Protein AF-A0A0K2B1V7-F1 (afdb_monomer_lite)

Secondary structure (DSSP, 8-state):
---PPPP-GGGGTSPSP--HHHHHHTT-PPPHHHHHHHTSPPPBTTB---GGGHHHHHHHHHHHTSPPPPSEEE-TTS-EEE-HHHHHHHTTPPTTTTTT-TT--HHHHHHHHHHS--HHHHHHHHHHHHHHHHHHHHHHS--

Organism: Streptomyces ambofaciens (strain ATCC 23877 / 3486 / DSM 40053 / JCM 4204 / NBRC 12836 / NRRL B-2516) (NCBI:txid278992)

Foldseek 3Di:
DDDADAQALCLLPDDQADAQVVCVVVVHGHHNFNCLQHVWDDAPVFHGDPDPCVVVQVVLCVVLVHHQGNQWDQDPVRGITGDLQNSCSVLVHPGCPLVVPPPQDSSNSSNPSNPDHSVVVVVVVVVVVVVVVVVVVVVVVVD

Radius of gyration: 18.65 Å; chains: 1; bounding box: 40×29×66 Å

Sequence (143 aa):
MVLLKTPTANLGTNGAAQHPDKRKAGGHGPTLDDEVTYLIPEPDGLVQDWGPYEPAIRRQEAWMDREAPIPTEVGPRGGRRLAARFAEWLMGLPDGWVTDTPGLSRGNQLHAIGNGVVPRQAYYAFKSLMEHQAHTEQHTEES

InterPro domains:
  IPR029063 S-adenosyl-L-methionine-dependent methyltransferase superfamily [SSF53335] (61-131)

pLDDT: mean 89.4, std 10.84, range [44.34, 97.81]

Structure (mmCIF, N/CA/C/O backbone):
data_AF-A0A0K2B1V7-F1
#
_entry.id   AF-A0A0K2B1V7-F1
#
loop_
_atom_site.group_PDB
_atom_site.id
_atom_site.type_symbol
_atom_site.label_atom_id
_atom_site.label_alt_id
_atom_site.label_comp_id
_atom_site.label_asym_id
_atom_site.label_entity_id
_atom_site.label_seq_id
_atom_site.pdbx_PDB_ins_code
_atom_site.Cartn_x
_atom_site.Cartn_y
_atom_site.Cartn_z
_atom_site.occupancy
_atom_site.B_iso_or_equiv
_atom_site.auth_seq_id
_atom_site.auth_comp_id
_atom_site.auth_asym_id
_atom_site.auth_atom_id
_atom_site.pdbx_PDB_model_num
ATOM 1 N N . MET A 1 1 ? 8.440 -14.185 9.672 1.00 71.75 1 MET A N 1
ATOM 2 C CA . MET A 1 1 ? 7.552 -13.957 8.512 1.00 71.75 1 MET A CA 1
ATOM 3 C C . MET A 1 1 ? 7.868 -12.590 7.937 1.00 71.75 1 MET A C 1
ATOM 5 O O . MET A 1 1 ? 7.924 -11.640 8.708 1.00 71.75 1 MET A O 1
ATOM 9 N N . VAL A 1 2 ? 8.125 -12.509 6.633 1.00 88.50 2 VAL A N 1
ATOM 10 C CA . VAL A 1 2 ? 8.438 -11.245 5.948 1.00 88.50 2 VAL A CA 1
ATOM 11 C C . VAL A 1 2 ? 7.135 -10.475 5.702 1.00 88.50 2 VAL A C 1
ATOM 13 O O . VAL A 1 2 ? 6.106 -11.087 5.423 1.00 88.50 2 VAL A O 1
ATOM 16 N N . LEU A 1 3 ? 7.163 -9.152 5.862 1.00 90.19 3 LEU A N 1
ATOM 17 C CA . LEU A 1 3 ? 6.023 -8.262 5.637 1.00 90.19 3 LEU A CA 1
ATOM 18 C C . LEU A 1 3 ? 6.393 -7.205 4.600 1.00 90.19 3 LEU A C 1
ATOM 20 O O . LEU A 1 3 ? 7.520 -6.708 4.617 1.00 90.19 3 LEU A O 1
ATOM 24 N N . LEU A 1 4 ? 5.432 -6.857 3.744 1.00 88.25 4 LEU A N 1
ATOM 25 C CA . LEU A 1 4 ? 5.537 -5.689 2.875 1.00 88.25 4 LEU A CA 1
ATOM 26 C C . LEU A 1 4 ? 5.500 -4.406 3.702 1.00 88.25 4 LEU A C 1
ATOM 28 O O . LEU A 1 4 ? 4.878 -4.342 4.769 1.00 88.25 4 LEU A O 1
ATOM 32 N N . LYS A 1 5 ? 6.143 -3.363 3.186 1.00 89.94 5 LYS A N 1
ATOM 33 C CA . LYS A 1 5 ? 6.022 -2.014 3.741 1.00 89.94 5 LYS A CA 1
ATOM 34 C C . LYS A 1 5 ? 4.616 -1.458 3.553 1.00 89.94 5 LYS A C 1
ATOM 36 O O . LYS A 1 5 ? 3.932 -1.746 2.579 1.00 89.94 5 LYS A O 1
ATOM 41 N N . THR A 1 6 ? 4.200 -0.593 4.469 1.00 87.12 6 THR A N 1
ATOM 42 C CA . THR A 1 6 ? 2.964 0.174 4.304 1.00 87.12 6 THR A CA 1
ATOM 43 C C . THR A 1 6 ? 3.139 1.232 3.211 1.00 87.12 6 THR A C 1
ATOM 45 O O . THR A 1 6 ? 4.242 1.773 3.046 1.00 87.12 6 THR A O 1
ATOM 48 N N . PRO A 1 7 ? 2.074 1.561 2.458 1.00 86.50 7 PRO A N 1
ATOM 49 C CA . PRO A 1 7 ? 2.131 2.663 1.516 1.00 86.50 7 PRO A CA 1
ATOM 50 C C . PRO A 1 7 ? 2.397 3.972 2.268 1.00 86.50 7 PRO A C 1
ATOM 52 O O . PRO A 1 7 ? 1.985 4.145 3.411 1.00 86.50 7 PRO A O 1
ATOM 55 N N . THR A 1 8 ? 3.104 4.896 1.624 1.00 83.25 8 THR A N 1
ATOM 56 C CA . THR A 1 8 ? 3.373 6.233 2.171 1.00 83.25 8 THR A CA 1
ATOM 57 C C . THR A 1 8 ? 2.852 7.289 1.210 1.00 83.25 8 THR A C 1
ATOM 59 O O . THR A 1 8 ? 2.799 7.071 -0.001 1.00 83.25 8 THR A O 1
ATOM 62 N N . ALA A 1 9 ? 2.493 8.457 1.735 1.00 75.94 9 ALA A N 1
ATOM 63 C CA . ALA A 1 9 ? 1.872 9.528 0.955 1.00 75.94 9 ALA A CA 1
ATOM 64 C C . ALA A 1 9 ? 2.736 10.061 -0.206 1.00 75.94 9 ALA A C 1
ATOM 66 O O . ALA A 1 9 ? 2.220 10.649 -1.157 1.00 75.94 9 ALA A O 1
ATOM 67 N N . ASN A 1 10 ? 4.051 9.830 -0.155 1.00 75.94 10 ASN A N 1
ATOM 68 C CA . ASN A 1 10 ? 5.003 10.297 -1.165 1.00 75.94 10 ASN A CA 1
ATOM 69 C C . ASN A 1 10 ? 5.142 9.337 -2.362 1.00 75.94 10 ASN A C 1
ATOM 71 O O . ASN A 1 10 ? 5.885 9.622 -3.299 1.00 75.94 10 ASN A O 1
ATOM 75 N N . LEU A 1 11 ? 4.433 8.203 -2.367 1.00 74.50 11 LEU A N 1
ATOM 76 C CA . LEU A 1 11 ? 4.462 7.238 -3.477 1.00 74.50 11 LEU A CA 1
ATOM 77 C C . LEU A 1 11 ? 3.888 7.802 -4.790 1.00 74.50 11 LEU A C 1
ATOM 79 O O . LEU A 1 11 ? 4.181 7.285 -5.865 1.00 74.50 11 LEU A O 1
ATOM 83 N N . GLY A 1 12 ? 3.078 8.863 -4.719 1.00 63.03 12 GLY A N 1
ATOM 84 C CA . GLY A 1 12 ? 2.547 9.558 -5.895 1.00 63.03 12 GLY A CA 1
ATOM 85 C C . GLY A 1 12 ? 3.483 10.612 -6.501 1.00 63.03 12 GLY A C 1
ATOM 86 O O . GLY A 1 12 ? 3.259 11.017 -7.640 1.00 63.03 12 GLY A O 1
ATOM 87 N N . THR A 1 13 ? 4.501 11.061 -5.758 1.00 61.16 13 THR A N 1
ATOM 88 C CA . THR A 1 13 ? 5.338 12.232 -6.093 1.00 61.16 13 THR A CA 1
ATOM 89 C C . THR A 1 13 ? 6.825 11.915 -6.229 1.00 61.16 13 THR A C 1
ATOM 91 O O . THR A 1 13 ? 7.536 12.638 -6.927 1.00 61.16 13 THR A O 1
ATOM 94 N N . ASN A 1 14 ? 7.312 10.852 -5.585 1.00 62.97 14 ASN A N 1
ATOM 95 C CA . ASN A 1 14 ? 8.709 10.442 -5.684 1.00 62.97 14 ASN A CA 1
ATOM 96 C C . ASN A 1 14 ? 9.070 9.943 -7.094 1.00 62.97 14 ASN A C 1
ATOM 98 O O . ASN A 1 14 ? 8.219 9.508 -7.872 1.00 62.97 14 ASN A O 1
ATOM 102 N N . GLY A 1 15 ? 10.369 10.001 -7.410 1.00 64.81 15 GLY A N 1
ATOM 103 C CA . GLY A 1 15 ? 10.929 9.395 -8.619 1.00 64.81 15 GLY A CA 1
ATOM 104 C C . GLY A 1 15 ? 10.634 7.893 -8.709 1.00 64.81 15 GLY A C 1
ATOM 105 O O . GLY A 1 15 ? 10.193 7.279 -7.742 1.00 64.81 15 GLY A O 1
ATOM 106 N N . ALA A 1 16 ? 10.879 7.312 -9.886 1.00 77.38 16 ALA A N 1
ATOM 107 C CA . ALA A 1 16 ? 10.622 5.895 -10.145 1.00 77.38 16 ALA A CA 1
ATOM 108 C C . ALA A 1 16 ? 11.241 4.982 -9.071 1.00 77.38 16 ALA A C 1
ATOM 110 O O . ALA A 1 16 ? 12.295 5.314 -8.516 1.00 77.38 16 ALA A O 1
ATOM 111 N N . ALA A 1 17 ? 10.595 3.837 -8.837 1.00 86.62 17 ALA A N 1
ATOM 112 C CA . ALA A 1 17 ? 11.072 2.803 -7.931 1.00 86.62 17 ALA A CA 1
ATOM 113 C C . ALA A 1 17 ? 12.564 2.497 -8.149 1.00 86.62 17 ALA A C 1
ATOM 115 O O . ALA A 1 17 ? 13.093 2.563 -9.263 1.00 86.62 17 ALA A O 1
ATOM 116 N N . GLN A 1 18 ? 13.247 2.137 -7.071 1.00 90.38 18 GLN A N 1
ATOM 117 C CA . GLN A 1 18 ? 14.642 1.724 -7.064 1.00 90.38 18 GLN A CA 1
ATOM 118 C C . GLN A 1 18 ? 14.785 0.380 -6.361 1.00 90.38 18 GLN A C 1
ATOM 120 O O . GLN A 1 18 ? 14.052 0.076 -5.426 1.00 90.38 18 GLN A O 1
ATOM 125 N N . HIS A 1 19 ? 15.789 -0.405 -6.755 1.00 92.12 19 HIS A N 1
ATOM 126 C CA . HIS A 1 19 ? 16.081 -1.652 -6.055 1.00 92.12 19 HIS A CA 1
ATOM 127 C C . HIS A 1 19 ? 16.309 -1.389 -4.548 1.00 92.12 19 HIS A C 1
ATOM 129 O O . HIS A 1 19 ? 17.123 -0.514 -4.215 1.00 92.12 19 HIS A O 1
ATOM 135 N N . PRO A 1 20 ? 15.659 -2.132 -3.629 1.00 91.25 20 PRO A N 1
ATOM 136 C CA . PRO A 1 20 ? 15.743 -1.899 -2.185 1.00 91.25 20 PRO A CA 1
ATOM 137 C C . PRO A 1 20 ? 17.163 -1.796 -1.628 1.00 91.25 20 PRO A C 1
ATOM 139 O O . PRO A 1 20 ? 17.428 -0.954 -0.773 1.00 91.25 20 PRO A O 1
ATOM 142 N N . ASP A 1 21 ? 18.103 -2.592 -2.136 1.00 92.88 21 ASP A N 1
ATOM 143 C CA . ASP A 1 21 ? 19.496 -2.533 -1.674 1.00 92.88 21 ASP A CA 1
ATOM 144 C C . ASP A 1 21 ? 20.218 -1.257 -2.118 1.00 92.88 21 ASP A C 1
ATOM 146 O O . ASP A 1 21 ? 20.988 -0.684 -1.349 1.00 92.88 21 ASP A O 1
ATOM 150 N N . LYS A 1 22 ? 19.902 -0.737 -3.311 1.00 90.94 22 LYS A N 1
ATOM 151 C CA . LYS A 1 22 ? 20.417 0.558 -3.777 1.00 90.94 22 LYS A CA 1
ATOM 152 C C . LYS A 1 22 ? 19.870 1.701 -2.922 1.00 90.94 22 LYS A C 1
ATOM 154 O O . LYS A 1 22 ? 20.610 2.617 -2.573 1.00 90.94 22 LYS A O 1
ATOM 159 N N . ARG A 1 23 ? 18.588 1.625 -2.551 1.00 89.62 23 ARG A N 1
ATOM 160 C CA . ARG A 1 23 ? 17.925 2.594 -1.666 1.00 89.62 23 ARG A CA 1
ATOM 161 C C . ARG A 1 23 ? 18.598 2.633 -0.287 1.00 89.62 23 ARG A C 1
ATOM 163 O O . ARG A 1 23 ? 18.970 3.711 0.178 1.00 89.62 23 ARG A O 1
ATOM 170 N N . LYS A 1 24 ? 18.833 1.453 0.306 1.00 90.56 24 LYS A N 1
ATOM 171 C CA . LYS A 1 24 ? 19.523 1.287 1.599 1.00 90.56 24 LYS A CA 1
ATOM 172 C C . LYS A 1 24 ? 20.961 1.794 1.557 1.00 90.56 24 LYS A C 1
ATOM 174 O O . LYS A 1 24 ? 21.378 2.475 2.487 1.00 90.56 24 LYS A O 1
ATOM 179 N N . ALA A 1 25 ? 21.699 1.514 0.481 1.00 91.50 25 ALA A N 1
ATOM 180 C CA . ALA A 1 25 ? 23.061 2.019 0.299 1.00 91.50 25 ALA A CA 1
ATOM 181 C C . ALA A 1 25 ? 23.122 3.558 0.276 1.00 91.50 25 ALA A C 1
ATOM 183 O O . ALA A 1 25 ? 24.106 4.142 0.717 1.00 91.50 25 ALA A O 1
ATOM 184 N N . GLY A 1 26 ? 22.053 4.217 -0.183 1.00 87.94 26 GLY A N 1
ATOM 185 C CA . GLY A 1 26 ? 21.885 5.671 -0.120 1.00 87.94 26 GLY A CA 1
ATOM 186 C C . GLY A 1 26 ? 21.375 6.212 1.222 1.00 87.94 26 GLY A C 1
ATOM 187 O O . GLY A 1 26 ? 21.041 7.388 1.295 1.00 87.94 26 GLY A O 1
ATOM 188 N N . GLY A 1 27 ? 21.261 5.383 2.266 1.00 89.12 27 GLY A N 1
ATOM 189 C CA . GLY A 1 27 ? 20.789 5.798 3.593 1.00 89.12 27 GLY A CA 1
ATOM 190 C C . GLY A 1 27 ? 19.267 5.921 3.732 1.00 89.12 27 GLY A C 1
ATOM 191 O O . GLY A 1 27 ? 18.784 6.452 4.731 1.00 89.12 27 GLY A O 1
ATOM 192 N N . HIS A 1 28 ? 18.492 5.430 2.761 1.00 86.50 28 HIS A N 1
ATOM 193 C CA . HIS A 1 28 ? 17.031 5.495 2.779 1.00 86.50 28 HIS A CA 1
ATOM 194 C C . HIS A 1 28 ? 16.400 4.100 2.870 1.00 86.50 28 HIS A C 1
ATOM 196 O O . HIS A 1 28 ? 16.841 3.150 2.225 1.00 86.50 28 HIS A O 1
ATOM 202 N N . GLY A 1 29 ? 15.321 3.970 3.646 1.00 87.06 29 GLY A N 1
ATOM 203 C CA . GLY A 1 29 ? 14.528 2.740 3.669 1.00 87.06 29 GLY A CA 1
ATOM 204 C C . GLY A 1 29 ? 13.798 2.506 2.337 1.00 87.06 29 GLY A C 1
ATOM 205 O O . GLY A 1 29 ? 13.384 3.483 1.702 1.00 87.06 29 GLY A O 1
ATOM 206 N N . PRO A 1 30 ? 13.617 1.240 1.908 1.00 91.50 30 PRO A N 1
ATOM 207 C CA . PRO A 1 30 ? 12.807 0.932 0.736 1.00 91.50 30 PRO A CA 1
ATOM 208 C C . PRO A 1 30 ? 11.350 1.330 0.969 1.00 91.50 30 PRO A C 1
ATOM 210 O O . PRO A 1 30 ? 10.826 1.250 2.083 1.00 91.50 30 PRO A O 1
ATOM 213 N N . THR A 1 31 ? 10.712 1.772 -0.103 1.00 92.88 31 THR A N 1
ATOM 214 C CA . THR A 1 31 ? 9.281 2.058 -0.163 1.00 92.88 31 THR A CA 1
ATOM 215 C C . THR A 1 31 ? 8.505 0.816 -0.590 1.00 92.88 31 THR A C 1
ATOM 217 O O . THR A 1 31 ? 9.089 -0.143 -1.090 1.00 92.88 31 THR A O 1
ATOM 220 N N . LEU A 1 32 ? 7.178 0.844 -0.449 1.00 93.50 32 LEU A N 1
ATOM 221 C CA . LEU A 1 32 ? 6.334 -0.218 -0.996 1.00 93.50 32 LEU A CA 1
ATOM 222 C C . LEU A 1 32 ? 6.534 -0.381 -2.513 1.00 93.50 32 LEU A C 1
ATOM 224 O O . LEU A 1 32 ? 6.603 -1.510 -2.981 1.00 93.50 32 LEU A O 1
ATOM 228 N N . ASP A 1 33 ? 6.679 0.720 -3.264 1.00 93.69 33 ASP A N 1
ATOM 229 C CA . ASP A 1 33 ? 6.909 0.672 -4.718 1.00 93.69 33 ASP A CA 1
ATOM 230 C C . ASP A 1 33 ? 8.237 -0.019 -5.065 1.00 93.69 33 ASP A C 1
ATOM 232 O O . ASP A 1 33 ? 8.289 -0.835 -5.981 1.00 93.69 33 ASP A O 1
ATOM 236 N N . ASP A 1 34 ? 9.288 0.224 -4.273 1.00 93.38 34 ASP A N 1
ATOM 237 C CA . ASP A 1 34 ? 10.585 -0.452 -4.413 1.00 93.38 34 ASP A CA 1
ATOM 238 C C . ASP A 1 34 ? 10.447 -1.974 -4.222 1.00 93.38 34 ASP A C 1
ATOM 240 O O . ASP A 1 34 ? 10.994 -2.757 -4.997 1.00 93.38 34 ASP A O 1
ATOM 244 N N . GLU A 1 35 ? 9.699 -2.408 -3.205 1.00 94.06 35 GLU A N 1
ATOM 245 C CA . GLU A 1 35 ? 9.521 -3.832 -2.901 1.00 94.06 35 GLU A CA 1
ATOM 246 C C . GLU A 1 35 ? 8.671 -4.544 -3.959 1.00 94.06 35 GLU A C 1
ATOM 248 O O . GLU A 1 35 ? 9.104 -5.565 -4.494 1.00 94.06 35 GLU A O 1
ATOM 253 N N . VAL A 1 36 ? 7.507 -3.997 -4.327 1.00 93.88 36 VAL A N 1
ATOM 254 C CA . VAL A 1 36 ? 6.637 -4.642 -5.328 1.00 93.88 36 VAL A CA 1
ATOM 255 C C . VAL A 1 36 ? 7.243 -4.629 -6.730 1.00 93.88 36 VAL A C 1
ATOM 257 O O . VAL A 1 36 ? 6.963 -5.515 -7.537 1.00 93.88 36 VAL A O 1
ATOM 260 N N . THR A 1 37 ? 8.084 -3.640 -7.038 1.00 93.94 37 THR A N 1
ATOM 261 C CA . THR A 1 37 ? 8.699 -3.504 -8.363 1.00 93.94 37 THR A CA 1
ATOM 262 C C . THR A 1 37 ? 9.965 -4.347 -8.519 1.00 93.94 37 THR A C 1
ATOM 264 O O . THR A 1 37 ? 10.275 -4.746 -9.638 1.00 93.94 37 THR A O 1
ATOM 267 N N . TYR A 1 38 ? 10.693 -4.649 -7.438 1.00 94.25 38 TYR A N 1
ATOM 268 C CA . TYR A 1 38 ? 11.986 -5.343 -7.544 1.00 94.25 38 TYR A CA 1
ATOM 269 C C . TYR A 1 38 ? 12.097 -6.662 -6.782 1.00 94.25 38 TYR A C 1
ATOM 271 O O . TYR A 1 38 ? 12.930 -7.481 -7.156 1.00 94.25 38 TYR A O 1
ATOM 279 N N . LEU A 1 39 ? 11.312 -6.880 -5.724 1.00 94.25 39 LEU A N 1
ATOM 280 C CA . LEU A 1 39 ? 11.408 -8.097 -4.903 1.00 94.25 39 LEU A CA 1
ATOM 281 C C . LEU A 1 39 ? 10.329 -9.129 -5.224 1.00 94.25 39 LEU A C 1
ATOM 283 O O . LEU A 1 39 ? 10.471 -10.288 -4.842 1.00 9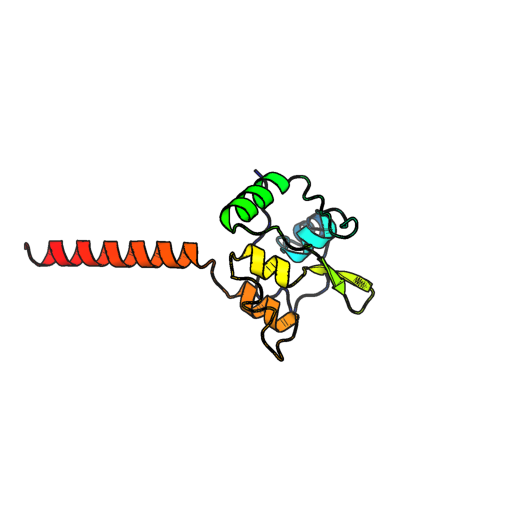4.25 39 LEU A O 1
ATOM 287 N N . ILE A 1 40 ? 9.261 -8.711 -5.901 1.00 93.31 40 ILE A N 1
ATOM 288 C CA . ILE A 1 40 ? 8.175 -9.590 -6.330 1.00 93.31 40 ILE A CA 1
ATOM 289 C C . ILE A 1 40 ? 8.351 -9.896 -7.831 1.00 93.31 40 ILE A C 1
ATOM 291 O O . ILE A 1 40 ? 8.606 -8.962 -8.606 1.00 93.31 40 ILE A O 1
ATOM 295 N N . PRO A 1 41 ? 8.244 -11.168 -8.262 1.00 93.81 41 PRO A N 1
ATOM 296 C CA . PRO A 1 41 ? 8.226 -11.539 -9.677 1.00 93.81 41 PRO A CA 1
ATOM 297 C C . PRO A 1 41 ? 7.129 -10.826 -10.477 1.00 93.81 41 PRO A C 1
ATOM 299 O O . PRO A 1 41 ? 6.133 -10.363 -9.921 1.00 93.81 41 PRO A O 1
ATOM 302 N N . GLU A 1 42 ? 7.303 -10.741 -11.797 1.00 91.56 42 GLU A N 1
ATOM 303 C CA . GLU A 1 42 ? 6.224 -10.270 -12.671 1.00 91.56 42 GLU A CA 1
ATOM 304 C C . GLU A 1 42 ? 5.037 -11.239 -12.634 1.00 91.56 42 GLU A C 1
ATOM 306 O O . GLU A 1 42 ? 5.248 -12.451 -12.536 1.00 91.56 42 GLU A O 1
ATOM 311 N N . PRO A 1 43 ? 3.801 -10.722 -12.692 1.00 92.06 43 PRO A N 1
ATOM 312 C CA . PRO A 1 43 ? 2.623 -11.570 -12.749 1.00 92.06 43 PRO A CA 1
ATOM 313 C C . PRO A 1 43 ? 2.560 -12.329 -14.080 1.00 92.06 43 PRO A C 1
ATOM 315 O O . PRO A 1 43 ? 2.860 -11.775 -15.140 1.00 92.06 43 PRO A O 1
ATOM 318 N N . ASP A 1 44 ? 2.098 -13.574 -14.027 1.00 91.00 44 ASP A N 1
ATOM 319 C CA . ASP A 1 44 ? 1.704 -14.345 -15.206 1.00 91.00 44 ASP A CA 1
ATOM 320 C C . ASP A 1 44 ? 0.194 -14.175 -15.420 1.00 91.00 44 ASP A C 1
ATOM 322 O O . ASP A 1 44 ? -0.644 -14.826 -14.786 1.00 91.00 44 ASP A O 1
ATOM 326 N N . GLY A 1 45 ? -0.171 -13.197 -16.250 1.00 86.88 45 GLY A N 1
ATOM 327 C CA . GLY A 1 45 ? -1.562 -12.791 -16.433 1.00 86.88 45 GLY A CA 1
ATOM 328 C C . GLY A 1 45 ? -2.172 -12.248 -15.136 1.00 86.88 45 GLY A C 1
ATOM 329 O O . GLY A 1 45 ? -1.809 -11.165 -14.682 1.00 86.88 45 GLY A O 1
ATOM 330 N N . LEU A 1 46 ? -3.128 -12.987 -14.563 1.00 84.69 46 LEU A N 1
ATOM 331 C CA . LEU A 1 46 ? -3.783 -12.651 -13.289 1.00 84.69 46 LEU A CA 1
ATOM 332 C C . LEU A 1 46 ? -3.172 -13.385 -12.085 1.00 84.69 46 LEU A C 1
ATOM 334 O O . LEU A 1 46 ? -3.636 -13.210 -10.962 1.00 84.69 46 LEU A O 1
ATOM 338 N N . VAL A 1 47 ? -2.147 -14.208 -12.304 1.00 89.31 47 VAL A N 1
ATOM 339 C CA . VAL A 1 47 ? -1.494 -14.977 -11.247 1.00 89.31 47 VAL A CA 1
ATOM 340 C C . VAL A 1 47 ? -0.261 -14.223 -10.770 1.00 89.31 47 VAL A C 1
ATOM 342 O O . VAL A 1 47 ? 0.638 -13.922 -11.554 1.00 89.31 47 VAL A O 1
ATOM 345 N N . GLN A 1 48 ? -0.204 -13.939 -9.470 1.00 95.56 48 GLN A N 1
ATOM 346 C CA . GLN A 1 48 ? 0.959 -13.329 -8.836 1.00 95.56 48 GLN A CA 1
ATOM 347 C C . GLN A 1 48 ? 1.690 -14.354 -7.966 1.00 95.56 48 GLN A C 1
ATOM 349 O O . GLN A 1 48 ? 1.112 -14.904 -7.031 1.00 95.56 48 GLN A O 1
ATOM 354 N N . ASP A 1 49 ? 2.979 -14.562 -8.239 1.00 95.81 49 ASP A N 1
ATOM 355 C CA . ASP A 1 49 ? 3.889 -15.212 -7.293 1.00 95.81 49 ASP A CA 1
ATOM 356 C C . ASP A 1 49 ? 4.298 -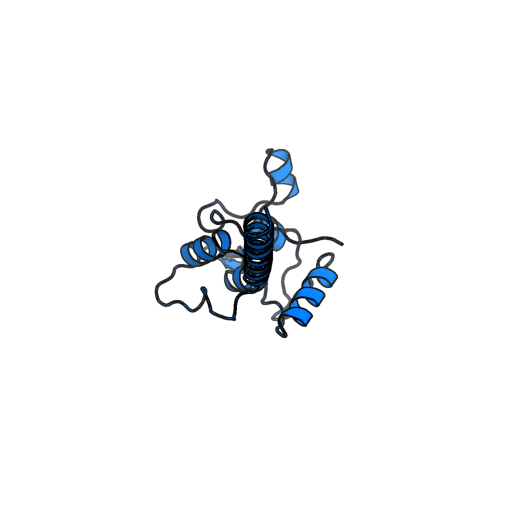14.191 -6.224 1.00 95.81 49 ASP A C 1
ATOM 358 O O . ASP A 1 49 ? 4.917 -13.171 -6.535 1.00 95.81 49 ASP A O 1
ATOM 362 N N . TRP A 1 50 ? 3.926 -14.434 -4.967 1.00 95.62 50 TRP A N 1
ATOM 363 C CA . TRP A 1 50 ? 4.254 -13.552 -3.845 1.00 95.62 50 TRP A CA 1
ATOM 364 C C . TRP A 1 50 ? 5.577 -13.917 -3.164 1.00 95.62 50 TRP A C 1
ATOM 366 O O . TRP A 1 50 ? 6.029 -13.199 -2.263 1.00 95.62 50 TRP A O 1
ATOM 376 N N . GLY A 1 51 ? 6.204 -15.028 -3.560 1.00 94.56 51 GLY A N 1
ATOM 377 C CA . GLY A 1 51 ? 7.461 -15.515 -3.015 1.00 94.56 51 GLY A CA 1
ATOM 378 C C . GLY A 1 51 ? 7.460 -15.540 -1.476 1.00 94.56 51 GLY A C 1
ATOM 379 O O . GLY A 1 51 ? 6.540 -16.078 -0.854 1.00 94.56 51 GLY A O 1
ATOM 380 N N . PRO A 1 52 ? 8.454 -14.924 -0.806 1.00 94.06 52 PRO A N 1
ATOM 381 C CA . PRO A 1 52 ? 8.524 -14.887 0.659 1.00 94.06 52 PRO A CA 1
ATOM 382 C C . PRO A 1 52 ? 7.349 -14.182 1.360 1.00 94.06 52 PRO A C 1
ATOM 384 O O . PRO A 1 52 ? 7.175 -14.352 2.571 1.00 94.06 52 PRO A O 1
ATOM 387 N N . TYR A 1 53 ? 6.572 -13.368 0.636 1.00 95.69 53 TYR A N 1
ATOM 388 C CA . TYR A 1 53 ? 5.435 -12.616 1.170 1.00 95.69 53 TYR A CA 1
ATOM 389 C C . TYR A 1 53 ? 4.127 -13.418 1.157 1.00 95.69 53 TYR A C 1
ATOM 391 O O . TYR A 1 53 ? 3.174 -13.006 1.822 1.00 95.69 53 TYR A O 1
ATOM 399 N N . GLU A 1 54 ? 4.088 -14.576 0.486 1.00 96.25 54 GLU A N 1
ATOM 400 C CA . GLU A 1 54 ? 2.910 -15.449 0.358 1.00 96.25 54 GLU A CA 1
ATOM 401 C C . GLU A 1 54 ? 2.158 -15.656 1.688 1.00 96.25 54 GLU A C 1
ATOM 403 O O . GLU A 1 54 ? 0.952 -15.404 1.733 1.00 96.25 54 GLU A O 1
ATOM 408 N N . PRO A 1 55 ? 2.806 -16.001 2.826 1.00 96.62 55 PRO A N 1
ATOM 409 C CA . PRO A 1 55 ? 2.071 -16.225 4.072 1.00 96.62 55 PRO A CA 1
ATOM 410 C C . PRO A 1 55 ? 1.386 -14.960 4.605 1.00 96.62 55 PRO A C 1
ATOM 412 O O . PRO A 1 55 ? 0.366 -15.035 5.293 1.00 96.62 55 PRO A O 1
ATOM 415 N N . ALA A 1 56 ? 1.960 -13.785 4.328 1.00 95.69 56 ALA A N 1
ATOM 416 C CA . ALA A 1 56 ? 1.381 -12.517 4.739 1.00 95.69 56 ALA A CA 1
ATOM 417 C C . ALA A 1 56 ? 0.183 -12.137 3.869 1.00 95.69 56 ALA A C 1
ATOM 419 O O . ALA A 1 56 ? -0.842 -11.730 4.419 1.00 95.69 56 ALA A O 1
ATOM 420 N N . ILE A 1 57 ? 0.309 -12.340 2.557 1.00 96.62 57 ILE A N 1
ATOM 421 C CA . ILE A 1 57 ? -0.760 -12.118 1.587 1.00 96.62 57 ILE A CA 1
ATOM 422 C C . ILE A 1 57 ? -1.947 -13.028 1.893 1.00 96.62 57 ILE A C 1
ATOM 424 O O . ILE A 1 57 ? -3.034 -12.519 2.141 1.00 96.62 57 ILE A O 1
ATOM 428 N N . ARG A 1 58 ? -1.730 -14.341 2.041 1.00 96.75 58 ARG A N 1
ATOM 429 C CA . ARG A 1 58 ? -2.797 -15.312 2.340 1.00 96.75 58 ARG A CA 1
ATOM 430 C C . ARG A 1 58 ? -3.573 -14.992 3.607 1.00 96.75 58 ARG A C 1
ATOM 432 O O . ARG A 1 58 ? -4.795 -15.092 3.631 1.00 96.75 58 ARG A O 1
ATOM 439 N N . ARG A 1 59 ? -2.885 -14.571 4.673 1.00 95.81 59 ARG A N 1
ATOM 440 C CA . ARG A 1 59 ? -3.568 -14.148 5.905 1.00 95.81 59 ARG A CA 1
ATOM 441 C C . ARG A 1 59 ? -4.452 -12.927 5.662 1.00 95.81 59 ARG A C 1
ATOM 443 O O . ARG A 1 59 ? -5.524 -12.830 6.251 1.00 95.81 59 ARG A O 1
ATOM 450 N N . GLN A 1 60 ? -3.983 -11.973 4.867 1.00 95.12 60 GLN A N 1
ATOM 451 C CA . GLN A 1 60 ? -4.738 -10.762 4.582 1.00 95.12 60 GLN A CA 1
ATOM 452 C C . GLN A 1 60 ? -5.912 -11.028 3.632 1.00 95.12 60 GLN A C 1
ATOM 454 O O . GLN A 1 60 ? -6.989 -10.498 3.889 1.00 95.12 60 GLN A O 1
ATOM 459 N N . GLU A 1 61 ? -5.743 -11.896 2.631 1.00 96.88 61 GLU A N 1
ATOM 460 C CA . GLU A 1 61 ? -6.825 -12.387 1.765 1.00 96.88 61 GLU A CA 1
ATOM 461 C C . GLU A 1 61 ? -7.917 -13.075 2.579 1.00 96.88 61 GLU A C 1
ATOM 463 O O . GLU A 1 61 ? -9.075 -12.675 2.511 1.00 96.88 61 GLU A O 1
ATOM 468 N N . ALA A 1 62 ? -7.538 -14.044 3.420 1.00 96.50 62 ALA A N 1
ATOM 469 C CA . ALA A 1 62 ? -8.469 -14.753 4.294 1.00 96.50 62 ALA A CA 1
ATOM 470 C C . ALA A 1 62 ? -9.192 -13.806 5.256 1.00 96.50 62 ALA A C 1
ATOM 472 O O . ALA A 1 62 ? -10.345 -14.026 5.612 1.00 96.50 62 ALA A O 1
ATOM 473 N N . TRP A 1 63 ? -8.513 -12.745 5.695 1.00 92.94 63 TRP A N 1
ATOM 474 C CA . TRP A 1 63 ? -9.133 -11.757 6.560 1.00 92.94 63 TRP A CA 1
ATOM 475 C C . TRP A 1 63 ? -10.107 -10.828 5.812 1.00 92.94 63 TRP A C 1
ATOM 477 O O . TRP A 1 63 ? -11.142 -10.471 6.371 1.00 92.94 63 TRP A O 1
ATOM 487 N N . MET A 1 64 ? -9.770 -10.395 4.596 1.00 93.38 64 MET A N 1
ATOM 488 C CA . MET A 1 64 ? -10.638 -9.521 3.799 1.00 93.38 64 MET A CA 1
ATOM 489 C C . MET A 1 64 ? -11.735 -10.256 3.046 1.00 93.38 64 MET A C 1
ATOM 491 O O . MET A 1 64 ? -12.598 -9.584 2.489 1.00 93.38 64 MET A O 1
ATOM 495 N N . ASP A 1 65 ? -11.673 -11.586 2.998 1.00 95.81 65 ASP A N 1
ATOM 496 C CA . ASP A 1 65 ? -12.503 -12.411 2.120 1.00 95.81 65 ASP A CA 1
ATOM 497 C C . ASP A 1 65 ? -12.421 -11.934 0.655 1.00 95.81 65 ASP A C 1
ATOM 499 O O . ASP A 1 65 ? -13.410 -11.798 -0.061 1.00 95.81 65 ASP A O 1
ATOM 503 N N . ARG A 1 66 ? -11.202 -11.570 0.231 1.00 95.44 66 ARG A N 1
ATOM 504 C CA . ARG A 1 66 ? -10.915 -11.014 -1.097 1.00 95.44 66 ARG A CA 1
ATOM 505 C C . ARG A 1 66 ? -9.464 -11.262 -1.481 1.00 95.44 66 ARG A C 1
ATOM 507 O O . ARG A 1 66 ? -8.557 -10.911 -0.721 1.00 95.44 66 ARG A O 1
ATOM 514 N N . GLU A 1 67 ? -9.259 -11.787 -2.684 1.00 95.88 67 GLU A N 1
ATOM 515 C CA . GLU A 1 67 ? -7.931 -12.007 -3.265 1.00 95.88 67 GLU A CA 1
ATOM 516 C C . GLU A 1 67 ? -7.124 -10.708 -3.383 1.00 95.88 67 GLU A C 1
ATOM 518 O O . GLU A 1 67 ? -7.674 -9.609 -3.523 1.00 95.88 67 GLU A O 1
ATOM 523 N N . ALA A 1 68 ? -5.803 -10.832 -3.306 1.00 96.75 68 ALA A N 1
ATOM 524 C CA . ALA A 1 68 ? -4.897 -9.717 -3.495 1.00 96.75 68 ALA A CA 1
ATOM 525 C C . ALA A 1 68 ? -4.886 -9.272 -4.970 1.00 96.75 68 ALA A C 1
ATOM 527 O O . ALA A 1 68 ? -4.618 -10.086 -5.855 1.00 96.75 68 ALA A O 1
ATOM 528 N N . PRO A 1 69 ? -5.120 -7.979 -5.264 1.00 96.50 69 PRO A N 1
ATOM 529 C CA . PRO A 1 69 ? -4.931 -7.446 -6.605 1.00 96.50 69 PRO A CA 1
ATOM 530 C C . PRO A 1 69 ? -3.478 -7.593 -7.063 1.00 96.50 69 PRO A C 1
ATOM 532 O O . PRO A 1 69 ? -2.561 -7.588 -6.239 1.00 96.50 69 PRO A O 1
ATOM 535 N N . ILE A 1 70 ? -3.256 -7.607 -8.380 1.00 96.75 70 ILE A N 1
ATOM 536 C CA . ILE A 1 70 ? -1.902 -7.538 -8.940 1.00 96.75 70 ILE A CA 1
ATOM 537 C C . ILE A 1 70 ? -1.181 -6.299 -8.373 1.00 96.75 70 ILE A C 1
ATOM 539 O O . ILE A 1 70 ? -1.711 -5.184 -8.455 1.00 96.75 70 ILE A O 1
ATOM 543 N N . PRO A 1 71 ? 0.022 -6.459 -7.791 1.00 96.00 71 PRO A N 1
ATOM 544 C CA . PRO A 1 71 ? 0.675 -5.408 -7.022 1.00 96.00 71 PRO A CA 1
ATOM 545 C C . PRO A 1 71 ? 1.286 -4.313 -7.892 1.00 96.00 71 PRO A C 1
ATOM 547 O O . PRO A 1 71 ? 1.647 -3.249 -7.385 1.00 96.00 71 PRO A O 1
ATOM 550 N N . THR A 1 72 ? 1.405 -4.548 -9.198 1.00 94.94 72 THR A N 1
ATOM 551 C CA . THR A 1 72 ? 2.009 -3.603 -10.132 1.00 94.94 72 THR A CA 1
ATOM 552 C C . THR A 1 72 ? 1.183 -3.400 -11.395 1.00 94.94 72 THR A C 1
ATOM 554 O O . THR A 1 72 ? 0.395 -4.243 -11.801 1.00 94.94 72 THR A O 1
ATOM 557 N N . GLU A 1 73 ? 1.377 -2.250 -12.023 1.00 93.25 73 GLU A N 1
ATOM 558 C CA . GLU A 1 73 ? 0.796 -1.872 -13.305 1.00 93.25 73 GLU A CA 1
ATOM 559 C C . GLU A 1 73 ? 1.885 -1.292 -14.217 1.00 93.25 73 GLU A C 1
ATOM 561 O O . GLU A 1 73 ? 2.953 -0.861 -13.762 1.00 93.25 73 GLU A O 1
ATOM 566 N N . VAL A 1 74 ? 1.603 -1.242 -15.518 1.00 92.44 74 VAL A N 1
ATOM 567 C CA . VAL A 1 74 ? 2.490 -0.606 -16.496 1.00 92.44 74 VAL A CA 1
ATOM 568 C C . VAL A 1 74 ? 2.303 0.910 -16.435 1.00 92.44 74 VAL A C 1
ATOM 570 O O . VAL A 1 74 ? 1.206 1.440 -16.601 1.00 92.44 74 VAL A O 1
ATOM 573 N N . GLY A 1 75 ? 3.390 1.634 -16.184 1.00 89.44 75 GLY A N 1
ATOM 574 C CA . GLY A 1 75 ? 3.401 3.089 -16.170 1.00 89.44 75 GLY A CA 1
ATOM 575 C C . GLY A 1 75 ? 3.423 3.715 -17.574 1.00 89.44 75 GLY A C 1
ATOM 576 O O . GLY A 1 75 ? 3.742 3.046 -18.553 1.00 89.44 75 GLY A O 1
ATOM 577 N N . PRO A 1 76 ? 3.203 5.041 -17.692 1.00 86.62 76 PRO A N 1
ATOM 578 C CA . PRO A 1 76 ? 3.161 5.759 -18.972 1.00 86.62 76 PRO A CA 1
ATOM 579 C C . PRO A 1 76 ? 4.427 5.642 -19.829 1.00 86.62 76 PRO A C 1
ATOM 581 O O . PRO A 1 76 ? 4.387 5.884 -21.027 1.00 86.62 76 PRO A O 1
ATOM 584 N N . ARG A 1 77 ? 5.566 5.307 -19.209 1.00 86.25 77 ARG A N 1
ATOM 585 C CA . ARG A 1 77 ? 6.863 5.109 -19.876 1.00 86.25 77 ARG A CA 1
ATOM 586 C C . ARG A 1 77 ? 7.208 3.627 -20.083 1.00 86.25 77 ARG A C 1
ATOM 588 O O . ARG A 1 77 ? 8.372 3.307 -20.281 1.00 86.25 77 ARG A O 1
ATOM 595 N N . GLY A 1 78 ? 6.235 2.725 -19.948 1.00 87.19 78 GLY A N 1
ATOM 596 C CA . GLY A 1 78 ? 6.409 1.273 -20.088 1.00 87.19 78 GLY A CA 1
ATOM 597 C C . GLY A 1 78 ? 7.040 0.569 -18.882 1.00 87.19 78 GLY A C 1
ATOM 598 O O . GLY A 1 78 ? 7.050 -0.653 -18.830 1.00 87.19 78 GLY A O 1
ATOM 599 N N . GLY A 1 79 ? 7.552 1.315 -17.898 1.00 88.69 79 GLY A N 1
ATOM 600 C CA . GLY A 1 79 ? 8.123 0.745 -16.676 1.00 88.69 79 GLY A CA 1
ATOM 601 C C . GLY A 1 79 ? 7.061 0.265 -15.687 1.00 88.69 79 GLY A C 1
ATOM 602 O O . GLY A 1 79 ? 5.977 0.842 -15.603 1.00 88.69 79 GLY A O 1
ATOM 603 N N . ARG A 1 80 ? 7.406 -0.756 -14.905 1.00 91.38 80 ARG A N 1
ATOM 604 C CA . ARG A 1 80 ? 6.573 -1.312 -13.835 1.00 91.38 80 ARG A CA 1
ATOM 605 C C . ARG A 1 80 ? 6.501 -0.349 -12.642 1.00 91.38 80 ARG A C 1
ATOM 607 O O . ARG A 1 80 ? 7.482 0.329 -12.338 1.00 91.38 80 ARG A O 1
ATOM 614 N N . ARG A 1 81 ? 5.335 -0.251 -12.002 1.00 92.94 81 ARG A N 1
ATOM 615 C CA . ARG A 1 81 ? 5.111 0.584 -10.809 1.00 92.94 81 ARG A CA 1
ATOM 616 C C . ARG A 1 81 ? 3.974 0.032 -9.958 1.00 92.94 81 ARG A C 1
ATOM 618 O O . ARG A 1 81 ? 3.101 -0.646 -10.486 1.00 92.94 81 ARG A O 1
ATOM 625 N N . LEU A 1 82 ? 3.923 0.390 -8.681 1.00 94.88 82 LEU A N 1
ATOM 626 C CA . LEU A 1 82 ? 2.862 0.011 -7.743 1.00 94.88 82 LEU A CA 1
ATOM 627 C C . LEU A 1 82 ? 1.445 0.293 -8.281 1.00 94.88 82 LEU A C 1
ATOM 629 O O . LEU A 1 82 ? 1.141 1.414 -8.696 1.00 94.88 82 LEU A O 1
ATOM 633 N N . ALA A 1 83 ? 0.548 -0.686 -8.214 1.00 95.12 83 ALA A N 1
ATOM 634 C CA . ALA A 1 83 ? -0.868 -0.483 -8.502 1.00 95.12 83 ALA A CA 1
ATOM 635 C C . ALA A 1 83 ? -1.567 0.185 -7.304 1.00 95.12 83 ALA A C 1
ATOM 637 O O . ALA A 1 83 ? -1.437 -0.265 -6.163 1.00 95.12 83 ALA A O 1
ATOM 638 N N . ALA A 1 84 ? -2.343 1.249 -7.543 1.00 96.31 84 ALA A N 1
ATOM 639 C CA . ALA A 1 84 ? -3.042 1.956 -6.462 1.00 96.31 84 ALA A CA 1
ATOM 640 C C . ALA A 1 84 ? -4.070 1.061 -5.748 1.00 96.31 84 ALA A C 1
ATOM 642 O O . ALA A 1 84 ? -4.192 1.119 -4.527 1.00 96.31 84 ALA A O 1
ATOM 643 N N . ARG A 1 85 ? -4.741 0.171 -6.492 1.00 96.88 85 ARG A N 1
ATOM 644 C CA . ARG A 1 85 ? -5.721 -0.785 -5.948 1.00 96.88 85 ARG A CA 1
ATOM 645 C C . ARG A 1 85 ? -5.085 -1.807 -5.008 1.00 96.88 85 ARG A C 1
ATOM 647 O O . ARG A 1 85 ? -5.678 -2.162 -3.996 1.00 96.88 85 ARG A O 1
ATOM 654 N N . PHE A 1 86 ? -3.844 -2.218 -5.279 1.00 97.06 86 PHE A N 1
ATOM 655 C CA . PHE A 1 86 ? -3.093 -3.058 -4.348 1.00 97.06 86 PHE A CA 1
ATOM 656 C C . PHE A 1 86 ? -2.734 -2.304 -3.062 1.00 97.06 86 PHE A C 1
ATOM 658 O O . PHE A 1 86 ? -2.875 -2.852 -1.974 1.00 97.06 86 PHE A O 1
ATOM 665 N N . ALA A 1 87 ? -2.327 -1.033 -3.156 1.00 97.00 87 ALA A N 1
ATOM 666 C CA . ALA A 1 87 ? -2.064 -0.216 -1.970 1.00 97.00 87 ALA A CA 1
ATOM 667 C C . ALA A 1 87 ? -3.333 0.001 -1.117 1.00 97.00 87 ALA A C 1
ATOM 669 O O . ALA A 1 87 ? -3.266 -0.059 0.109 1.00 97.00 87 ALA A O 1
ATOM 670 N N . GLU A 1 88 ? -4.488 0.211 -1.754 1.00 97.38 88 GLU A N 1
ATOM 671 C CA . GLU A 1 88 ? -5.801 0.295 -1.098 1.00 97.38 88 GLU A CA 1
ATOM 672 C C . GLU A 1 88 ? -6.158 -1.010 -0.370 1.00 97.38 88 GLU A C 1
ATOM 674 O O . GLU A 1 88 ? -6.507 -0.993 0.814 1.00 97.38 88 GLU A O 1
ATOM 679 N N . TRP A 1 89 ? -5.992 -2.148 -1.051 1.00 97.31 89 TRP A N 1
ATOM 680 C CA . TRP A 1 89 ? -6.169 -3.482 -0.476 1.00 97.31 89 TRP A CA 1
ATOM 681 C C . TRP A 1 89 ? -5.224 -3.710 0.712 1.00 97.31 89 TRP A C 1
ATOM 683 O O . TRP A 1 89 ? -5.650 -4.189 1.765 1.00 97.31 89 TRP A O 1
ATOM 693 N N . LEU A 1 90 ? -3.960 -3.288 0.602 1.00 96.06 90 LEU A N 1
ATOM 694 C CA . LEU A 1 90 ? -2.968 -3.434 1.668 1.00 96.06 90 LEU A CA 1
ATOM 695 C C . LEU A 1 90 ? -3.380 -2.677 2.942 1.00 96.06 90 LEU A C 1
ATOM 697 O O . LEU A 1 90 ? -3.147 -3.170 4.046 1.00 96.06 90 LEU A O 1
ATOM 701 N N . MET A 1 91 ? -4.058 -1.535 2.794 1.00 96.25 91 MET A N 1
ATOM 702 C CA . MET A 1 91 ? -4.619 -0.747 3.901 1.00 96.25 91 MET A CA 1
ATOM 703 C C . MET A 1 91 ? -5.915 -1.333 4.488 1.00 96.25 91 MET A C 1
ATOM 705 O O . MET A 1 91 ? -6.440 -0.809 5.472 1.00 96.25 91 MET A O 1
ATOM 709 N N . GLY A 1 92 ? -6.424 -2.437 3.934 1.00 95.56 92 GLY A N 1
ATOM 710 C CA . GLY A 1 92 ? -7.642 -3.097 4.398 1.00 95.56 92 GLY A CA 1
ATOM 711 C C . GLY A 1 92 ? -8.914 -2.308 4.090 1.00 95.56 92 GLY A C 1
ATOM 712 O O . GLY A 1 92 ? -9.884 -2.411 4.841 1.00 95.56 92 GLY A O 1
ATOM 713 N N . LEU A 1 93 ? -8.884 -1.481 3.042 1.00 96.06 93 LEU A N 1
ATOM 714 C CA . LEU A 1 93 ? -10.023 -0.681 2.601 1.00 96.06 93 LEU A CA 1
ATOM 715 C C . LEU A 1 93 ? -10.956 -1.507 1.695 1.00 96.06 93 LEU A C 1
ATOM 717 O O . LEU A 1 93 ? -10.478 -2.420 1.007 1.00 96.06 93 LEU A O 1
ATOM 721 N N . PRO A 1 94 ? -12.267 -1.191 1.659 1.00 95.38 94 PRO A N 1
ATOM 722 C CA . PRO A 1 94 ? -13.182 -1.754 0.670 1.00 95.38 94 PRO A CA 1
ATOM 723 C C . PRO A 1 94 ? -12.674 -1.542 -0.760 1.00 95.38 94 PRO A C 1
ATOM 725 O O . PRO A 1 94 ? -11.951 -0.585 -1.035 1.00 95.38 94 PRO A O 1
ATOM 728 N N . ASP A 1 95 ? -13.057 -2.437 -1.667 1.00 96.38 95 ASP A N 1
ATOM 729 C CA . ASP A 1 95 ? -12.691 -2.329 -3.080 1.00 96.38 95 ASP A CA 1
ATOM 730 C C . ASP A 1 95 ? -13.230 -1.042 -3.700 1.00 96.38 95 ASP A C 1
ATOM 732 O O . ASP A 1 95 ? -14.413 -0.738 -3.552 1.00 96.38 95 ASP A O 1
ATOM 736 N N . GLY A 1 96 ? -12.355 -0.278 -4.352 1.00 96.81 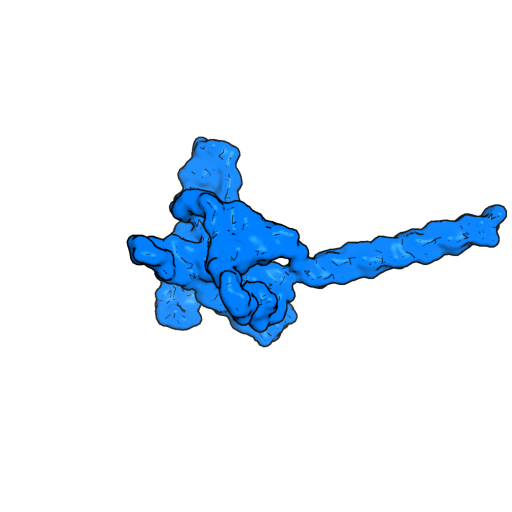96 GLY A N 1
ATOM 737 C CA . GLY A 1 96 ? -12.728 0.965 -5.019 1.00 96.81 96 GLY A CA 1
ATOM 738 C C . GLY A 1 96 ? -12.875 2.170 -4.088 1.00 96.81 96 GLY A C 1
ATOM 739 O O . GLY A 1 96 ? -13.174 3.262 -4.568 1.00 96.81 96 GLY A O 1
ATOM 740 N N . TRP A 1 97 ? -12.646 2.027 -2.775 1.00 96.81 97 TRP A N 1
ATOM 741 C CA . TRP A 1 97 ? -12.913 3.085 -1.788 1.00 96.81 97 TRP A CA 1
ATOM 742 C C . TRP A 1 97 ? -12.250 4.430 -2.126 1.00 96.81 97 TRP A C 1
ATOM 744 O O . TRP A 1 97 ? -12.876 5.484 -2.040 1.00 96.81 97 TRP A O 1
ATOM 754 N N . VAL A 1 98 ? -10.981 4.399 -2.525 1.00 97.44 98 VAL A N 1
ATOM 755 C CA . VAL A 1 98 ? -10.235 5.541 -3.067 1.00 97.44 98 VAL A CA 1
ATOM 756 C C . VAL A 1 98 ? -10.103 5.410 -4.581 1.00 97.44 98 VAL A C 1
ATOM 758 O O . VAL A 1 98 ? -10.197 6.402 -5.306 1.00 97.44 98 VAL A O 1
ATOM 761 N N . THR A 1 99 ? -9.854 4.198 -5.070 1.00 97.50 99 THR A N 1
ATOM 762 C CA . THR A 1 99 ? -9.441 3.967 -6.457 1.00 97.50 99 THR A CA 1
ATOM 763 C C . THR A 1 99 ? -10.546 4.151 -7.495 1.00 97.50 99 THR A C 1
ATOM 765 O O . THR A 1 99 ? -10.217 4.529 -8.619 1.00 97.50 99 THR A O 1
ATOM 768 N N . ASP A 1 100 ? -11.821 4.036 -7.112 1.00 97.81 100 ASP A N 1
ATOM 769 C CA . ASP A 1 100 ? -12.968 4.299 -7.996 1.00 97.81 100 ASP A CA 1
ATOM 770 C C . ASP A 1 100 ? -13.536 5.724 -7.834 1.00 97.81 100 ASP A C 1
ATOM 772 O O . ASP A 1 100 ? -14.567 6.063 -8.416 1.00 97.81 100 ASP A O 1
ATOM 776 N N . THR A 1 101 ? -12.863 6.602 -7.075 1.00 97.38 101 THR A N 1
ATOM 777 C CA . THR A 1 101 ? -13.286 8.004 -6.919 1.00 97.38 101 THR A CA 1
ATOM 778 C C . THR A 1 101 ? -13.112 8.775 -8.239 1.00 97.38 101 THR A C 1
ATOM 780 O O . THR A 1 101 ? -11.975 8.948 -8.701 1.00 97.38 101 THR A O 1
ATOM 783 N N . PRO A 1 102 ? -14.194 9.312 -8.843 1.00 96.19 102 PRO A N 1
ATOM 784 C CA . PRO A 1 102 ? -14.105 10.032 -10.109 1.00 96.19 102 PRO A CA 1
ATOM 785 C C . PRO A 1 102 ? -13.196 11.262 -10.023 1.00 96.19 102 PRO A C 1
ATOM 787 O O . PRO A 1 102 ? -13.271 12.051 -9.084 1.00 96.19 102 PRO A O 1
ATOM 790 N N . GLY A 1 103 ? -12.347 11.448 -11.035 1.00 94.44 103 GLY A N 1
ATOM 791 C CA . GLY A 1 103 ? -11.453 12.607 -11.134 1.00 94.44 103 GLY A CA 1
ATOM 792 C C . GLY A 1 103 ? -10.182 12.530 -10.277 1.00 94.44 103 GLY A C 1
ATOM 793 O O . GLY A 1 103 ? -9.359 13.445 -10.345 1.00 94.44 103 GLY A O 1
ATOM 794 N N . LEU A 1 104 ? -9.968 11.453 -9.511 1.00 95.12 104 LEU A N 1
ATOM 795 C CA . LEU A 1 104 ? -8.738 11.271 -8.742 1.00 95.12 104 LEU A CA 1
ATOM 796 C C . LEU A 1 104 ? -7.620 10.699 -9.629 1.00 95.12 104 LEU A C 1
ATOM 798 O O . LEU A 1 104 ? -7.743 9.617 -10.198 1.00 95.12 104 LEU A O 1
ATOM 802 N N . SER A 1 105 ? -6.492 11.407 -9.735 1.00 93.81 105 SER A N 1
ATOM 803 C CA . SER A 1 105 ? -5.300 10.862 -10.399 1.00 93.81 105 SER A CA 1
ATOM 804 C C . SER A 1 105 ? -4.692 9.719 -9.572 1.00 93.81 105 SER A C 1
ATOM 806 O O . SER A 1 105 ? -4.800 9.724 -8.347 1.00 93.81 105 SER A O 1
ATOM 808 N N . ARG A 1 106 ? -3.954 8.785 -10.198 1.00 93.50 106 ARG A N 1
ATOM 809 C CA . ARG A 1 106 ? -3.206 7.729 -9.472 1.00 93.50 106 ARG A CA 1
ATOM 810 C C . ARG A 1 106 ? -2.323 8.298 -8.357 1.00 93.50 106 ARG A C 1
ATOM 812 O O . ARG A 1 106 ? -2.228 7.719 -7.279 1.00 93.50 106 ARG A O 1
ATOM 819 N N . GLY A 1 107 ? -1.645 9.416 -8.624 1.00 92.94 107 GLY A N 1
ATOM 820 C CA . GLY A 1 107 ? -0.792 10.073 -7.632 1.00 92.94 107 GLY A CA 1
ATOM 821 C C . GLY A 1 107 ? -1.594 10.514 -6.407 1.00 92.94 107 GLY A C 1
ATOM 822 O O . GLY A 1 107 ? -1.191 10.231 -5.283 1.00 92.94 107 GLY A O 1
ATOM 823 N N . ASN A 1 108 ? -2.766 11.114 -6.631 1.00 95.06 108 ASN A N 1
ATOM 824 C CA . ASN A 1 108 ? -3.674 11.536 -5.566 1.00 95.06 108 ASN A CA 1
ATOM 825 C C . ASN A 1 108 ? -4.313 10.342 -4.836 1.00 95.06 108 ASN A C 1
ATOM 827 O O . ASN A 1 108 ? -4.467 10.407 -3.620 1.00 95.06 108 ASN A O 1
ATOM 831 N N . GLN A 1 109 ? -4.614 9.241 -5.536 1.00 96.38 109 GLN A N 1
ATOM 832 C CA . GLN A 1 109 ? -5.062 7.983 -4.919 1.00 96.38 109 GLN A CA 1
ATOM 833 C C .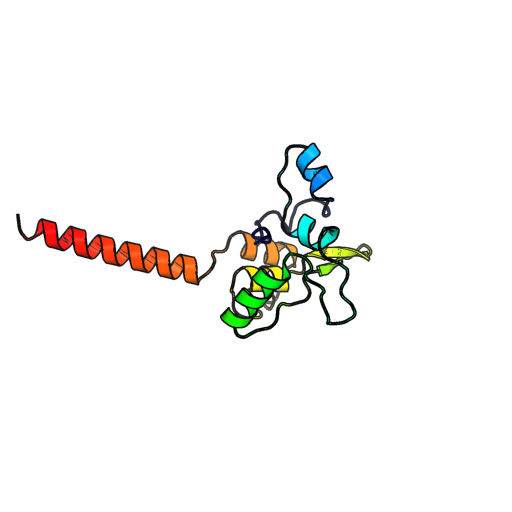 GLN A 1 109 ? -4.014 7.463 -3.932 1.00 96.38 109 GLN A C 1
ATOM 835 O O . GLN A 1 109 ? -4.309 7.274 -2.756 1.00 96.38 109 GLN A O 1
ATOM 840 N N . LEU A 1 110 ? -2.764 7.297 -4.378 1.00 95.25 110 LEU A N 1
ATOM 841 C CA . LEU A 1 110 ? -1.671 6.825 -3.523 1.00 95.25 110 LEU A CA 1
ATOM 842 C C . LEU A 1 110 ? -1.369 7.788 -2.371 1.00 95.25 110 LEU A C 1
ATOM 844 O O . LEU A 1 110 ? -1.036 7.338 -1.277 1.00 95.25 110 LEU A O 1
ATOM 848 N N . HIS A 1 111 ? -1.506 9.095 -2.598 1.00 94.12 111 HIS A N 1
ATOM 849 C CA . HIS A 1 111 ? -1.351 10.096 -1.549 1.00 94.12 111 HIS A CA 1
ATOM 850 C C . HIS A 1 111 ? -2.424 9.951 -0.462 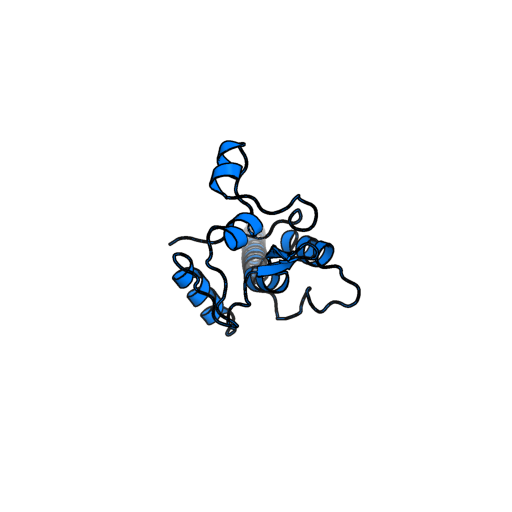1.00 94.12 111 HIS A C 1
ATOM 852 O O . HIS A 1 111 ? -2.096 9.919 0.722 1.00 94.12 111 HIS A O 1
ATOM 858 N N . ALA A 1 112 ? -3.694 9.812 -0.855 1.00 95.38 112 ALA A N 1
ATOM 859 C CA . ALA A 1 112 ? -4.804 9.605 0.070 1.00 95.38 112 ALA A CA 1
ATOM 860 C C . ALA A 1 112 ? -4.673 8.275 0.829 1.00 95.38 112 ALA A C 1
ATOM 862 O O . ALA A 1 112 ? -4.786 8.256 2.052 1.00 95.38 112 ALA A O 1
ATOM 863 N N . ILE A 1 113 ? -4.356 7.182 0.127 1.00 96.75 113 ILE A N 1
ATOM 864 C CA . ILE A 1 113 ? -4.144 5.854 0.725 1.00 96.75 113 ILE A CA 1
ATOM 865 C C . ILE A 1 113 ? -2.975 5.891 1.717 1.00 96.75 113 ILE A C 1
ATOM 867 O O . ILE A 1 113 ? -3.098 5.397 2.834 1.00 96.75 113 ILE A O 1
ATOM 871 N N . GLY A 1 114 ? -1.850 6.501 1.335 1.00 93.56 114 GLY A N 1
ATOM 872 C CA . GLY A 1 114 ? -0.644 6.568 2.160 1.00 93.56 114 GLY A CA 1
ATOM 873 C C . GLY A 1 114 ? -0.730 7.510 3.366 1.00 93.56 114 GLY A C 1
ATOM 874 O O . GLY A 1 114 ? 0.077 7.367 4.279 1.00 93.56 114 GLY A O 1
ATOM 875 N N . ASN A 1 115 ? -1.674 8.459 3.377 1.00 94.69 115 ASN A N 1
ATOM 876 C CA . ASN A 1 115 ? -2.022 9.284 4.546 1.00 94.69 115 ASN A CA 1
ATOM 877 C C . ASN A 1 115 ? -3.183 8.701 5.368 1.00 94.69 115 ASN A C 1
ATOM 879 O O . ASN A 1 115 ? -3.524 9.236 6.422 1.00 94.69 115 ASN A O 1
ATOM 883 N N . GLY A 1 116 ? -3.825 7.646 4.865 1.00 92.69 116 GLY A N 1
ATOM 884 C CA . GLY A 1 116 ? -4.917 6.972 5.543 1.00 92.69 116 GLY A CA 1
ATOM 885 C C . GLY A 1 116 ? -4.447 6.131 6.728 1.00 92.69 116 GLY A C 1
ATOM 886 O O . GLY A 1 116 ? -3.263 6.024 7.045 1.00 92.69 116 GLY A O 1
ATOM 887 N N . VAL A 1 117 ? -5.410 5.480 7.371 1.00 92.88 117 VAL A N 1
ATOM 888 C CA . VAL A 1 117 ? -5.181 4.543 8.477 1.00 92.88 117 VAL A CA 1
ATOM 889 C C . VAL A 1 117 ? -5.802 3.194 8.144 1.00 92.88 117 VAL A C 1
ATOM 891 O O . VAL A 1 117 ? -6.788 3.131 7.411 1.00 92.88 117 VAL A O 1
ATOM 894 N N . VAL A 1 118 ? -5.263 2.112 8.709 1.00 93.50 118 VAL A N 1
ATOM 895 C CA . VAL A 1 118 ? -5.910 0.795 8.628 1.00 93.50 118 VAL A CA 1
ATOM 896 C C . VAL A 1 118 ? -7.179 0.835 9.492 1.00 93.50 118 VAL A C 1
ATOM 898 O O . VAL A 1 118 ? -7.053 0.960 10.717 1.00 93.50 118 VAL A O 1
ATOM 901 N N . PRO A 1 119 ? -8.400 0.694 8.929 1.00 93.56 119 PRO A N 1
ATOM 902 C CA . PRO A 1 119 ? -9.638 0.980 9.663 1.00 93.56 119 PRO A CA 1
ATOM 903 C C . PRO A 1 119 ? -9.811 0.180 10.955 1.00 93.56 119 PRO A C 1
ATOM 905 O O . PRO A 1 119 ? -10.298 0.700 11.953 1.00 93.56 119 PRO A O 1
ATOM 908 N N . ARG A 1 120 ? -9.346 -1.072 10.985 1.00 89.19 120 ARG A N 1
ATOM 909 C CA . ARG A 1 120 ? -9.380 -1.892 12.205 1.00 89.19 120 ARG A CA 1
ATOM 910 C C . ARG A 1 120 ? -8.406 -1.438 13.281 1.00 89.19 120 ARG A C 1
ATOM 912 O O . ARG A 1 120 ? -8.749 -1.520 14.454 1.00 89.19 120 ARG A O 1
ATOM 919 N N . GLN A 1 121 ? -7.209 -0.987 12.905 1.00 93.06 121 GLN A N 1
ATOM 920 C CA . GLN A 1 121 ? -6.261 -0.443 13.880 1.00 93.06 121 GLN A CA 1
ATOM 921 C C . GLN A 1 121 ? -6.839 0.832 14.495 1.00 93.06 121 GLN A C 1
ATOM 923 O O . GLN A 1 121 ? -6.788 0.990 15.711 1.00 93.06 121 GLN A O 1
ATOM 928 N N . ALA A 1 122 ? -7.474 1.677 13.675 1.00 93.81 122 ALA A N 1
ATOM 929 C CA . ALA A 1 122 ? -8.198 2.850 14.150 1.00 93.81 122 ALA A CA 1
ATOM 930 C C . ALA A 1 122 ? -9.364 2.466 15.076 1.00 93.81 122 ALA A C 1
ATOM 932 O O . ALA A 1 122 ? -9.451 2.985 16.183 1.00 93.81 122 ALA A O 1
ATOM 933 N N . TYR A 1 123 ? -10.215 1.513 14.677 1.00 94.81 123 TYR A N 1
ATOM 934 C CA . TYR A 1 123 ? -11.316 1.027 15.514 1.00 94.81 123 TYR A CA 1
ATOM 935 C C . TYR A 1 123 ? -10.824 0.506 16.868 1.00 94.81 123 TYR A C 1
ATOM 937 O O . TYR A 1 123 ? -11.368 0.885 17.900 1.00 94.81 123 TYR A O 1
ATOM 945 N N . TYR A 1 124 ? -9.780 -0.328 16.876 1.00 94.94 124 TYR A N 1
ATOM 946 C CA . TYR A 1 124 ? -9.210 -0.858 18.112 1.00 94.94 124 TYR A CA 1
ATOM 947 C C . TYR A 1 124 ? -8.650 0.261 18.996 1.00 94.94 124 TYR A C 1
ATOM 949 O O . TYR A 1 124 ? -8.938 0.291 20.187 1.00 94.94 124 TYR A O 1
ATOM 957 N N . ALA A 1 125 ? -7.919 1.216 18.413 1.00 93.81 125 ALA A N 1
ATOM 958 C CA . ALA A 1 125 ? -7.387 2.358 19.146 1.00 93.81 125 ALA A CA 1
ATOM 959 C C . ALA A 1 125 ? -8.502 3.207 19.778 1.00 93.81 125 ALA A C 1
ATOM 961 O O . ALA A 1 125 ? -8.426 3.526 20.962 1.00 93.81 125 ALA A O 1
ATOM 962 N N . PHE A 1 126 ? -9.561 3.523 19.025 1.00 95.56 126 PHE A N 1
ATOM 963 C CA . PHE A 1 126 ? -10.712 4.256 19.557 1.00 95.56 126 PHE A CA 1
ATOM 964 C C . PHE A 1 126 ? -11.449 3.465 20.635 1.00 95.56 126 PHE A C 1
ATOM 966 O O . PHE A 1 126 ? -11.804 4.034 21.663 1.00 95.56 126 PHE A O 1
ATOM 973 N N . LYS A 1 127 ? -11.643 2.157 20.438 1.00 95.75 127 LYS A N 1
ATOM 974 C CA . LYS A 1 127 ? -12.256 1.282 21.439 1.00 95.75 127 LYS A CA 1
ATOM 975 C C . LYS A 1 127 ? -11.463 1.301 22.749 1.00 95.75 127 LYS A C 1
ATOM 977 O O . LYS A 1 127 ? -12.043 1.589 23.789 1.00 95.75 127 LYS A O 1
ATOM 982 N N . SER A 1 128 ? -10.148 1.084 22.688 1.00 94.69 128 SER A N 1
ATOM 983 C CA . SER A 1 128 ? -9.282 1.126 23.872 1.00 94.69 128 SER A CA 1
ATOM 984 C C . SER A 1 128 ? -9.267 2.501 24.543 1.00 94.69 128 SER A C 1
ATOM 986 O O . SER A 1 128 ? -9.219 2.581 25.768 1.00 94.69 128 SER A O 1
ATOM 988 N N . LEU A 1 129 ? -9.333 3.587 23.765 1.00 94.88 129 LEU A N 1
ATOM 989 C CA . LEU A 1 129 ? -9.395 4.943 24.310 1.00 94.88 129 LEU A CA 1
ATOM 990 C C . LEU A 1 129 ? -10.696 5.182 25.091 1.00 94.88 129 LEU A C 1
ATOM 992 O O . LEU A 1 129 ? -10.646 5.694 26.207 1.00 94.88 129 LEU A O 1
ATOM 996 N N . MET A 1 130 ? -11.842 4.779 24.537 1.00 94.38 130 MET A N 1
ATOM 997 C CA . MET A 1 130 ? -13.143 4.922 25.202 1.00 94.38 130 MET A CA 1
ATOM 998 C C . MET A 1 130 ? -13.234 4.072 26.477 1.00 94.38 130 MET A C 1
ATOM 1000 O O . MET A 1 130 ? -13.735 4.545 27.494 1.00 94.38 130 MET A O 1
ATOM 1004 N N . GLU A 1 131 ? -12.704 2.845 26.452 1.00 92.44 131 GLU A N 1
ATOM 1005 C CA . GLU A 1 131 ? -12.627 1.978 27.636 1.00 92.44 131 GLU A CA 1
ATOM 1006 C C . GLU A 1 131 ? -11.768 2.619 28.742 1.00 92.44 131 GLU A C 1
ATOM 1008 O O . GLU A 1 131 ? -12.159 2.629 29.909 1.00 92.44 131 GLU A O 1
ATOM 1013 N N . HIS A 1 132 ? -10.637 3.239 28.388 1.00 86.31 132 HIS A N 1
ATOM 1014 C CA . HIS A 1 132 ? -9.780 3.929 29.356 1.00 86.31 132 HIS A CA 1
ATOM 1015 C C . HIS A 1 132 ? -10.458 5.157 29.994 1.00 86.31 132 HIS A C 1
ATOM 1017 O O . HIS A 1 132 ? -10.266 5.417 31.185 1.00 86.31 132 HIS A O 1
ATOM 1023 N N . GLN A 1 133 ? -11.241 5.927 29.231 1.00 77.06 133 GLN A N 1
ATOM 1024 C CA . GLN A 1 133 ? -11.975 7.077 29.776 1.00 77.06 133 GLN A CA 1
ATOM 1025 C C . GLN A 1 133 ? -13.011 6.641 30.819 1.00 77.06 133 GLN A C 1
ATOM 1027 O O . GLN A 1 133 ? -13.018 7.184 31.922 1.00 77.06 133 GLN A O 1
ATOM 1032 N N . ALA A 1 134 ? -13.788 5.592 30.531 1.00 73.94 134 ALA A N 1
ATOM 1033 C CA . ALA A 1 134 ? -14.790 5.064 31.459 1.00 73.94 134 ALA A CA 1
ATOM 1034 C C . ALA A 1 134 ? -14.182 4.604 32.801 1.00 73.94 134 ALA A C 1
ATOM 1036 O O . ALA A 1 134 ? -14.749 4.849 33.863 1.00 73.94 134 ALA A O 1
ATOM 1037 N N . HIS A 1 135 ? -12.992 3.995 32.777 1.00 68.38 135 HIS A N 1
ATOM 1038 C CA . HIS A 1 135 ? -12.285 3.588 33.999 1.00 68.38 135 HIS A CA 1
ATOM 1039 C C . HIS A 1 135 ? -11.722 4.760 34.820 1.00 68.38 135 HIS A C 1
ATOM 1041 O O . HIS A 1 135 ? -11.505 4.619 36.023 1.00 68.38 135 HIS A O 1
ATOM 1047 N N . THR A 1 136 ? -11.473 5.909 34.186 1.00 65.94 136 THR A N 1
ATOM 1048 C CA . THR A 1 136 ? -10.965 7.112 34.867 1.00 65.94 136 THR A CA 1
ATOM 1049 C C . THR A 1 136 ? -12.098 7.855 35.585 1.00 65.94 136 THR A C 1
ATOM 1051 O O . THR A 1 136 ? -11.915 8.345 36.697 1.00 65.94 136 THR A O 1
ATOM 1054 N N . GLU A 1 137 ? -13.292 7.884 34.991 1.00 66.00 137 GLU A N 1
ATOM 1055 C CA . GLU A 1 137 ? -14.482 8.513 35.580 1.00 66.00 137 G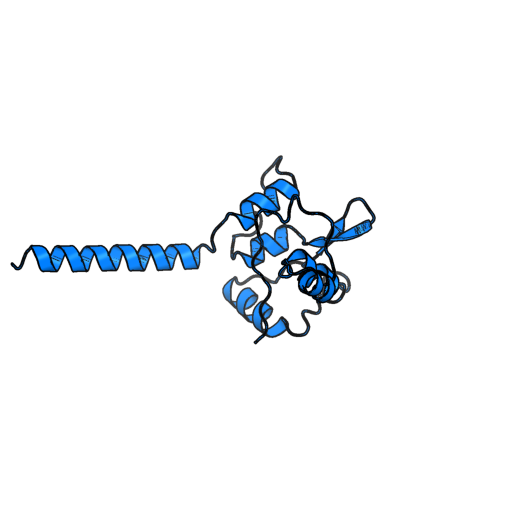LU A CA 1
ATOM 1056 C C . GLU A 1 137 ? -14.977 7.745 36.820 1.00 66.00 137 GLU A C 1
ATOM 1058 O O . GLU A 1 137 ? -15.234 8.359 37.853 1.00 66.00 137 GLU A O 1
ATOM 1063 N N . GLN A 1 138 ? -14.965 6.406 36.786 1.00 59.56 138 GLN A N 1
ATOM 1064 C CA . GLN A 1 138 ? -15.361 5.562 37.927 1.00 59.56 138 GLN A CA 1
ATOM 1065 C C . GLN A 1 138 ? -14.466 5.722 39.169 1.00 59.56 138 GLN A C 1
ATOM 1067 O O . GLN A 1 138 ? -14.955 5.634 40.288 1.00 59.56 138 GLN A O 1
ATOM 1072 N N . HIS A 1 139 ? -13.171 6.008 39.000 1.00 58.53 139 HIS A N 1
ATOM 1073 C CA . HIS A 1 139 ? -12.267 6.266 40.131 1.00 58.53 139 HIS A CA 1
ATOM 1074 C C . HIS A 1 139 ? -12.445 7.660 40.752 1.00 58.53 139 HIS A C 1
ATOM 1076 O O . HIS A 1 139 ? -12.007 7.881 41.878 1.00 58.53 139 HIS A O 1
ATOM 1082 N N . THR A 1 140 ? -13.053 8.605 40.028 1.00 56.47 140 THR A N 1
ATOM 1083 C CA . THR A 1 140 ? -13.218 9.989 40.500 1.00 56.47 140 THR A CA 1
ATOM 1084 C C . THR A 1 140 ? -14.519 10.170 41.291 1.00 56.47 140 THR A C 1
ATOM 1086 O O . THR A 1 140 ? -14.610 11.079 42.107 1.00 56.47 140 THR A O 1
ATOM 1089 N N . GLU A 1 141 ? -15.509 9.293 41.098 1.00 53.03 141 GLU A N 1
ATOM 1090 C CA . GLU A 1 141 ? -16.785 9.313 41.836 1.00 53.03 141 GLU A CA 1
ATOM 1091 C C . GLU A 1 141 ? -16.750 8.535 43.169 1.00 53.03 141 GLU A C 1
ATOM 1093 O O . GLU A 1 141 ? -17.656 8.685 43.987 1.00 53.03 141 GLU A O 1
ATOM 1098 N N . GLU A 1 142 ? -15.702 7.742 43.424 1.00 50.88 142 GLU A N 1
ATOM 1099 C CA . GLU A 1 142 ? -15.522 6.960 44.663 1.00 50.88 142 GLU A CA 1
ATOM 1100 C C . GLU A 1 142 ? -14.514 7.573 45.667 1.00 50.88 142 GLU A C 1
ATOM 1102 O O . GLU A 1 142 ? -14.170 6.923 46.656 1.00 50.88 142 GLU A O 1
ATOM 1107 N N . SER A 1 143 ? -14.036 8.809 45.451 1.00 44.34 143 SER A N 1
ATOM 1108 C CA . SER A 1 143 ? -13.108 9.525 46.360 1.00 44.34 143 SER A CA 1
ATOM 1109 C C . SER A 1 143 ? -13.709 10.768 47.009 1.00 44.34 143 SER A C 1
ATOM 1111 O O . SER A 1 143 ? -14.442 11.510 46.321 1.00 44.34 143 SER A O 1
#